Protein AF-A0A7C6XJX5-F1 (afdb_monomer)

Sequence (159 aa):
SANPVGRLVLMLCGYRDEERMRLSDCICTGLQLANFWQDVTVDLDKGRIYLPREDQERFGVSEEQIARRLFTPEFAALIRCQVERTRDLFARGTPLIGMVDRRVRSDIRLFARGGEEVLRLIERQGYDVLTRRPSLSRARKAALIAGALLEDIGFGAAK

Secondary structure (DSSP, 8-state):
-HHHHHHHHHHHTT---HHHHHHHHHHHHHHHHHHHHH-HHHHHTTT---S-HHHHHHHT--HHHHHTT---HHHHHHHHHHHHHHHHHHHHHGGGGGTS-HHHHHHHHHHHHHHHHHHHHHHHTTT--SS------HHHHHHHHHHHHHHHHHTTS--

Foldseek 3Di:
DQLVVQQVVCVVQVHDDPLLSLLSSLLRVLLVLLCLLLCLQVQLVVVDHPQDVVLCVVLVHDPVCLNVLPDDPSLLVSLVVSLVVSVVSLVSNVVSLVVHDLVVSLVSQLSSVVSNVSSVQCVVVSVSSSVDRRDDDPVRNVVSNVVSVVVSVVVVVVD

Nearest PDB structures (foldseek):
  4hd1-assembly1_A  TM=9.867E-01  e=1.954E-08  Alicyclobacillus acidocaldarius subsp. acidocaldarius DSM 446
  4ea1-assembly1_A  TM=8.834E-01  e=2.936E-05  Staphylococcus aureus
  8is6-assembly1_A  TM=9.178E-01  e=7.416E-05  Halobacillus halophilus
  8isa-assembly1_A-2  TM=8.919E-01  e=1.208E-04  Halobacillus halophilus
  3nri-assembly1_A  TM=8.833E-01  e=1.967E-04  Staphylococcus aureus subsp. aureus A017934/97

Solvent-accessible surface area (backbone atoms only — not comparable to full-atom values): 8601 Å² total; per-residue (Å²): 128,47,39,66,54,42,42,50,54,38,44,76,73,70,49,81,56,67,66,58,40,55,19,34,33,25,38,28,47,22,40,52,48,40,48,53,59,36,35,40,42,66,34,46,78,70,78,43,81,85,74,57,64,72,53,27,61,77,45,71,46,50,71,68,41,57,75,69,41,62,82,44,75,45,50,26,51,42,45,47,54,53,47,53,57,32,49,52,26,38,63,67,12,51,66,44,49,79,75,49,58,73,72,60,21,36,54,53,49,39,50,53,51,52,33,53,50,52,48,50,43,36,54,74,58,66,34,51,28,54,85,42,66,58,76,82,51,71,68,56,53,50,50,48,53,50,53,38,55,50,58,56,55,64,61,64,75,73,118

Radius of gyration: 17.43 Å; Cα contacts (8 Å, |Δi|>4): 165; chains: 1; bounding box: 35×29×51 Å

pLDDT: mean 92.79, std 11.67, range [36.62, 98.88]

Mean predicted aligned error: 4.52 Å

Structure (mmCIF, N/CA/C/O backbone):
data_AF-A0A7C6XJX5-F1
#
_entry.id   AF-A0A7C6XJX5-F1
#
loop_
_atom_site.group_PDB
_atom_site.id
_atom_site.type_symbol
_atom_site.label_atom_id
_atom_site.label_alt_id
_atom_site.label_comp_id
_atom_site.label_asym_id
_atom_site.label_entity_id
_atom_site.label_seq_id
_atom_site.pdbx_PDB_ins_code
_atom_site.Cartn_x
_atom_site.Cartn_y
_atom_site.Cartn_z
_atom_site.occupancy
_atom_site.B_iso_or_equiv
_atom_site.auth_seq_id
_atom_site.auth_comp_id
_atom_site.auth_asym_id
_atom_site.auth_atom_id
_atom_site.pdbx_PDB_model_num
ATOM 1 N N . SER A 1 1 ? -1.168 -13.292 -3.684 1.00 66.25 1 SER A N 1
ATOM 2 C CA . SER A 1 1 ? -1.834 -13.376 -5.003 1.00 66.25 1 SER A CA 1
ATOM 3 C C . SER A 1 1 ? -1.286 -12.383 -6.030 1.00 66.25 1 SER A C 1
ATOM 5 O O . SER A 1 1 ? -1.354 -12.697 -7.208 1.00 66.25 1 SER A O 1
ATOM 7 N N . ALA A 1 2 ? -0.736 -11.223 -5.638 1.00 87.69 2 ALA A N 1
ATOM 8 C CA . ALA A 1 2 ? -0.310 -10.183 -6.587 1.00 87.69 2 ALA A CA 1
ATOM 9 C C . ALA A 1 2 ? 0.977 -10.499 -7.385 1.00 87.69 2 ALA A C 1
ATOM 11 O O . ALA A 1 2 ? 1.037 -10.213 -8.577 1.00 87.69 2 ALA A O 1
ATOM 12 N N . ASN A 1 3 ? 1.986 -11.121 -6.765 1.00 95.19 3 ASN A N 1
ATOM 13 C CA . ASN A 1 3 ? 3.306 -11.346 -7.383 1.00 95.19 3 ASN A CA 1
ATOM 14 C C . ASN A 1 3 ? 3.269 -12.146 -8.701 1.00 95.19 3 ASN A C 1
ATOM 16 O O . ASN A 1 3 ? 3.858 -11.692 -9.682 1.00 95.19 3 ASN A O 1
ATOM 20 N N . PRO A 1 4 ? 2.524 -13.271 -8.803 1.00 95.88 4 PRO A N 1
ATOM 21 C CA . PRO A 1 4 ? 2.408 -13.998 -10.066 1.00 95.88 4 PRO A CA 1
ATOM 22 C C . PRO A 1 4 ? 1.909 -13.138 -11.235 1.00 95.88 4 PRO A C 1
ATOM 24 O O . PRO A 1 4 ? 2.359 -13.335 -12.358 1.00 95.88 4 PRO A O 1
ATOM 27 N N . VAL A 1 5 ? 1.027 -12.161 -10.986 1.00 94.50 5 VAL A N 1
ATOM 28 C CA . VAL A 1 5 ? 0.504 -11.271 -12.036 1.00 94.50 5 VAL A CA 1
ATOM 29 C C . VAL A 1 5 ? 1.608 -10.371 -12.589 1.00 94.50 5 VAL A C 1
ATOM 31 O O . VAL A 1 5 ? 1.765 -10.284 -13.804 1.00 94.50 5 VAL A O 1
ATOM 34 N N . GLY A 1 6 ? 2.408 -9.746 -11.718 1.00 95.56 6 GLY A N 1
ATOM 35 C CA . GLY A 1 6 ? 3.541 -8.915 -12.141 1.00 95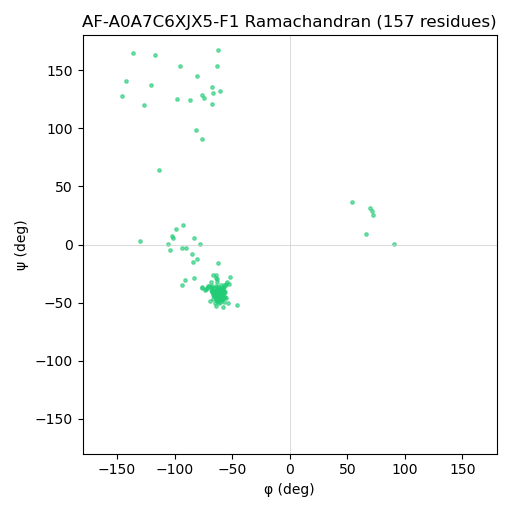.56 6 GLY A CA 1
ATOM 36 C C . GLY A 1 6 ? 4.567 -9.703 -12.953 1.00 95.56 6 GLY A C 1
ATOM 37 O O . GLY A 1 6 ? 4.969 -9.278 -14.037 1.00 95.56 6 GLY A O 1
ATOM 38 N N . ARG A 1 7 ? 4.905 -10.911 -12.487 1.00 97.38 7 ARG A N 1
ATOM 39 C CA . ARG A 1 7 ? 5.797 -11.829 -13.209 1.00 97.38 7 ARG A CA 1
ATOM 40 C C . ARG A 1 7 ? 5.241 -12.217 -14.583 1.00 97.38 7 ARG A C 1
ATOM 42 O O . ARG A 1 7 ? 5.982 -12.179 -15.561 1.00 97.38 7 ARG A O 1
ATOM 49 N N . LEU A 1 8 ? 3.949 -12.548 -14.684 1.00 96.56 8 LEU A N 1
ATOM 50 C CA . LEU A 1 8 ? 3.287 -12.862 -15.960 1.00 96.56 8 LEU A CA 1
ATOM 51 C C . LEU A 1 8 ? 3.350 -11.692 -16.946 1.00 96.56 8 LEU A C 1
ATOM 53 O O . LEU A 1 8 ? 3.701 -11.903 -18.104 1.00 96.56 8 LEU A O 1
ATOM 57 N N . VAL A 1 9 ? 3.066 -10.466 -16.493 1.00 95.12 9 VAL A N 1
ATOM 58 C CA . VAL A 1 9 ? 3.165 -9.261 -17.334 1.00 95.12 9 VAL A CA 1
ATOM 59 C C . VAL A 1 9 ? 4.589 -9.083 -17.864 1.00 95.12 9 VAL A C 1
ATOM 61 O O . VAL A 1 9 ? 4.771 -8.909 -19.066 1.00 95.12 9 VAL A O 1
ATOM 64 N N . LEU A 1 10 ? 5.605 -9.205 -17.004 1.00 97.19 10 LEU A N 1
ATOM 65 C CA . LEU A 1 10 ? 7.004 -9.118 -17.429 1.00 97.19 10 LEU A CA 1
ATOM 66 C C . LEU A 1 10 ? 7.370 -10.188 -18.470 1.00 97.19 10 LEU A C 1
ATOM 68 O O . LEU A 1 10 ? 7.994 -9.860 -19.480 1.00 97.19 10 LEU A O 1
ATOM 72 N N . MET A 1 11 ? 6.930 -11.434 -18.272 1.00 97.25 11 MET A N 1
ATOM 73 C CA . MET A 1 11 ? 7.174 -12.530 -19.217 1.00 97.25 11 MET A CA 1
ATOM 74 C C . MET A 1 11 ? 6.506 -12.302 -20.576 1.00 97.25 11 MET A C 1
ATOM 76 O O . MET A 1 11 ? 7.127 -12.571 -21.607 1.00 97.25 11 MET A O 1
ATOM 80 N N . LEU A 1 12 ? 5.276 -11.776 -20.597 1.00 96.50 12 LEU A N 1
ATOM 81 C CA . LEU A 1 12 ? 4.576 -11.407 -21.834 1.00 96.50 12 LEU A CA 1
ATOM 82 C C . LEU A 1 12 ? 5.300 -10.285 -22.591 1.00 96.50 12 LEU A C 1
ATOM 84 O O . LEU A 1 12 ? 5.301 -10.276 -23.820 1.00 96.50 12 LEU A O 1
ATOM 88 N N . CYS A 1 13 ? 5.965 -9.383 -21.870 1.00 95.69 13 CYS A N 1
ATOM 89 C CA . CYS A 1 13 ? 6.815 -8.335 -22.438 1.00 95.69 13 CYS A CA 1
ATOM 90 C C . CYS A 1 13 ? 8.243 -8.812 -22.773 1.00 95.69 13 CYS A C 1
ATOM 92 O O . CYS A 1 13 ? 9.082 -8.012 -23.176 1.00 95.69 13 CYS A O 1
ATOM 94 N N . GLY A 1 14 ? 8.531 -10.110 -22.631 1.00 97.06 14 GLY A N 1
ATOM 95 C CA . GLY A 1 14 ? 9.803 -10.722 -23.016 1.00 97.06 14 GLY A CA 1
ATOM 96 C C . GLY A 1 14 ? 10.876 -10.761 -21.923 1.00 97.06 14 GLY A C 1
ATOM 97 O O . GLY A 1 14 ? 11.949 -11.314 -22.167 1.00 97.06 14 GLY A O 1
ATOM 98 N N . TYR A 1 15 ? 10.602 -10.253 -20.719 1.00 97.62 15 TYR A N 1
ATOM 99 C CA . TYR A 1 15 ? 11.531 -10.279 -19.585 1.00 97.62 15 TYR A CA 1
ATOM 100 C C . TYR A 1 15 ? 11.401 -11.584 -18.795 1.00 97.62 15 TYR A C 1
ATOM 102 O O . TYR A 1 15 ? 10.314 -11.941 -18.346 1.00 97.62 15 TYR A O 1
ATOM 110 N N . ARG A 1 16 ? 12.512 -12.309 -18.620 1.00 96.44 16 ARG A N 1
ATOM 111 C CA . ARG A 1 16 ? 12.532 -13.630 -17.959 1.00 96.44 16 ARG A CA 1
ATOM 112 C C . ARG A 1 16 ? 13.595 -13.769 -16.869 1.00 96.44 16 ARG A C 1
ATOM 114 O O . ARG A 1 16 ? 13.750 -14.853 -16.324 1.00 96.44 16 ARG A O 1
ATOM 121 N N . ASP A 1 17 ? 14.335 -12.709 -16.570 1.00 97.38 17 ASP A N 1
ATOM 122 C CA . ASP A 1 17 ? 15.362 -12.738 -15.533 1.00 97.38 17 ASP A CA 1
ATOM 123 C C . ASP A 1 17 ? 14.765 -12.585 -14.126 1.00 97.38 17 ASP A C 1
ATOM 125 O O . ASP A 1 17 ? 13.805 -11.842 -13.903 1.00 97.38 17 ASP A O 1
ATOM 129 N N . GLU A 1 18 ? 15.374 -13.279 -13.165 1.00 97.56 18 GLU A N 1
ATOM 130 C CA . GLU A 1 18 ? 14.945 -13.293 -11.761 1.00 97.56 18 GLU A CA 1
ATOM 131 C C . GLU A 1 18 ? 15.057 -11.921 -11.084 1.00 97.56 18 GLU A C 1
ATOM 133 O O . GLU A 1 18 ? 14.283 -11.607 -10.179 1.00 97.56 18 GLU A O 1
ATOM 138 N N . GLU A 1 19 ? 15.990 -11.071 -11.520 1.00 98.31 19 GLU A N 1
ATOM 139 C CA . GLU A 1 19 ? 16.181 -9.750 -10.927 1.00 98.31 19 GLU A CA 1
ATOM 140 C C . GLU A 1 19 ? 14.946 -8.869 -11.141 1.00 98.31 19 GLU A C 1
ATOM 142 O O . GLU A 1 19 ? 14.359 -8.379 -10.168 1.00 98.31 19 GLU A O 1
ATOM 147 N N . ARG A 1 20 ? 14.486 -8.727 -12.391 1.00 98.38 20 ARG A N 1
ATOM 148 C CA . ARG A 1 20 ? 13.259 -7.980 -12.700 1.00 98.38 20 ARG A CA 1
ATOM 149 C C . ARG A 1 20 ? 12.029 -8.601 -12.043 1.00 98.38 20 ARG A C 1
ATOM 151 O O . ARG A 1 20 ? 11.171 -7.855 -11.568 1.00 98.38 20 ARG A O 1
ATOM 158 N N . MET A 1 21 ? 11.948 -9.933 -11.959 1.00 98.25 21 MET A N 1
ATOM 159 C CA . MET A 1 21 ? 10.853 -10.611 -11.250 1.00 98.25 21 MET A CA 1
ATOM 160 C C . MET A 1 21 ? 10.821 -10.236 -9.766 1.00 98.25 21 MET A C 1
ATOM 162 O O . MET A 1 21 ? 9.770 -9.857 -9.256 1.00 98.25 21 MET A O 1
ATOM 166 N N . ARG A 1 22 ? 11.967 -10.253 -9.077 1.00 98.44 22 ARG A N 1
ATOM 167 C CA . ARG A 1 22 ? 12.059 -9.881 -7.656 1.00 98.44 22 ARG A CA 1
ATOM 168 C C . ARG A 1 22 ? 11.697 -8.414 -7.413 1.00 98.44 22 ARG A C 1
ATOM 170 O O . ARG A 1 22 ? 11.046 -8.095 -6.417 1.00 98.44 22 ARG A O 1
ATOM 177 N N . LEU A 1 23 ? 12.105 -7.512 -8.306 1.00 98.56 23 LEU A N 1
ATOM 178 C CA . LEU A 1 23 ? 11.725 -6.100 -8.212 1.00 98.56 23 LEU A CA 1
ATOM 179 C C . LEU A 1 23 ? 10.220 -5.911 -8.462 1.00 98.56 23 LEU A C 1
ATOM 181 O O . LEU A 1 23 ? 9.569 -5.151 -7.744 1.00 98.56 23 LEU A O 1
ATOM 185 N N . SER A 1 24 ? 9.650 -6.645 -9.423 1.00 98.38 24 SER A N 1
ATOM 186 C CA . SER A 1 24 ? 8.207 -6.647 -9.691 1.00 98.38 24 SER A CA 1
ATOM 187 C C . SER A 1 24 ? 7.413 -7.158 -8.496 1.00 98.38 24 SER A C 1
ATOM 189 O O . SER A 1 24 ? 6.432 -6.525 -8.115 1.00 98.38 24 SER A O 1
ATOM 191 N N . ASP A 1 25 ? 7.876 -8.223 -7.842 1.00 98.62 25 ASP A N 1
ATOM 192 C CA . ASP A 1 25 ? 7.260 -8.752 -6.626 1.00 98.62 25 ASP A CA 1
ATOM 193 C C . ASP A 1 25 ? 7.193 -7.705 -5.510 1.00 98.62 25 ASP A C 1
ATOM 195 O O . ASP A 1 25 ? 6.188 -7.631 -4.802 1.00 98.62 25 ASP A O 1
ATOM 199 N N . CYS A 1 26 ? 8.226 -6.866 -5.366 1.00 98.69 26 CYS A N 1
ATOM 200 C CA . CYS A 1 26 ? 8.218 -5.778 -4.388 1.00 98.69 26 CYS A CA 1
ATOM 201 C C . CYS A 1 26 ? 7.105 -4.766 -4.704 1.00 98.69 26 CYS A C 1
ATOM 203 O O . CYS A 1 26 ? 6.317 -4.428 -3.821 1.00 98.69 26 CYS A O 1
ATOM 205 N N . ILE A 1 27 ? 6.968 -4.350 -5.969 1.00 98.25 27 ILE A N 1
ATOM 206 C CA . ILE A 1 27 ? 5.897 -3.436 -6.400 1.00 98.25 27 ILE A CA 1
ATOM 207 C C . ILE A 1 27 ? 4.518 -4.080 -6.212 1.00 98.25 27 ILE A C 1
ATOM 209 O O . ILE A 1 27 ? 3.627 -3.467 -5.631 1.00 98.25 27 ILE A O 1
ATOM 213 N N . CYS A 1 28 ? 4.327 -5.319 -6.668 1.00 98.31 28 CYS A N 1
ATOM 214 C CA . CYS A 1 28 ? 3.050 -6.028 -6.579 1.00 98.31 28 CYS A CA 1
ATOM 215 C C . CYS A 1 28 ? 2.623 -6.283 -5.130 1.00 98.31 28 CYS A C 1
ATOM 217 O O . CYS A 1 28 ? 1.451 -6.097 -4.796 1.00 98.31 28 CYS A O 1
ATOM 219 N N . THR A 1 29 ? 3.562 -6.660 -4.261 1.00 98.50 29 THR A N 1
ATOM 220 C CA . THR A 1 29 ? 3.299 -6.800 -2.823 1.00 98.50 29 THR A CA 1
ATOM 221 C C . THR A 1 29 ? 2.944 -5.444 -2.218 1.00 98.50 29 THR A C 1
ATOM 223 O O . THR A 1 29 ? 1.937 -5.342 -1.523 1.00 98.50 29 THR A O 1
ATOM 226 N N . GLY A 1 30 ? 3.705 -4.389 -2.535 1.00 98.38 30 GLY A N 1
ATOM 227 C CA . GLY A 1 30 ? 3.434 -3.030 -2.064 1.00 98.38 30 GLY A CA 1
ATOM 228 C C . GLY A 1 30 ? 2.036 -2.534 -2.451 1.00 98.38 30 GLY A C 1
ATOM 229 O O . GLY A 1 30 ? 1.295 -2.039 -1.606 1.00 98.38 30 GLY A O 1
ATOM 230 N N . LEU A 1 31 ? 1.624 -2.750 -3.704 1.00 98.12 31 LEU A N 1
ATOM 231 C CA . LEU A 1 31 ? 0.276 -2.419 -4.184 1.00 98.12 31 LEU A CA 1
ATOM 232 C C . LEU A 1 31 ? -0.814 -3.169 -3.419 1.00 98.12 31 LEU A C 1
ATOM 234 O O . LEU A 1 31 ? -1.822 -2.575 -3.038 1.00 98.12 31 LEU A O 1
ATOM 238 N N . GLN A 1 32 ? -0.620 -4.466 -3.179 1.00 98.06 32 GLN A N 1
ATOM 239 C CA . GLN A 1 32 ? -1.608 -5.267 -2.466 1.00 98.06 32 GLN A CA 1
ATOM 240 C C . GLN A 1 32 ? -1.745 -4.836 -1.003 1.00 98.06 32 GLN A C 1
ATOM 242 O O . GLN A 1 32 ? -2.861 -4.764 -0.494 1.00 98.06 32 GLN A O 1
ATOM 247 N N . LEU A 1 33 ? -0.630 -4.526 -0.339 1.00 98.38 33 LEU A N 1
ATOM 248 C CA . LEU A 1 33 ? -0.651 -4.013 1.027 1.00 98.38 33 LEU A CA 1
ATOM 249 C C . LEU A 1 33 ? -1.313 -2.632 1.089 1.00 98.38 33 LEU A C 1
ATOM 251 O O . LEU A 1 33 ? -2.182 -2.421 1.928 1.00 98.38 33 LEU A O 1
ATOM 255 N N . ALA A 1 34 ? -0.995 -1.725 0.158 1.00 98.19 34 ALA A N 1
ATOM 256 C CA . ALA A 1 34 ? -1.658 -0.425 0.069 1.00 98.19 34 ALA A CA 1
ATOM 257 C C . ALA A 1 34 ? -3.185 -0.561 -0.084 1.00 98.19 34 ALA A C 1
ATOM 259 O O . ALA A 1 34 ? -3.924 0.181 0.563 1.00 98.19 34 ALA A O 1
ATOM 260 N N . ASN A 1 35 ? -3.657 -1.536 -0.873 1.00 96.75 35 ASN A N 1
ATOM 261 C CA . ASN A 1 35 ? -5.085 -1.851 -0.972 1.00 96.75 35 ASN A CA 1
ATOM 262 C C . ASN A 1 35 ? -5.659 -2.317 0.372 1.00 96.75 35 ASN A C 1
ATOM 264 O O . ASN A 1 35 ? -6.690 -1.801 0.784 1.00 96.75 35 ASN A O 1
ATOM 268 N N . PHE A 1 36 ? -4.990 -3.230 1.087 1.00 97.81 36 PHE A N 1
ATOM 269 C CA . PHE A 1 36 ? -5.462 -3.677 2.404 1.00 97.81 36 PHE A CA 1
ATOM 270 C C . PHE A 1 36 ? -5.564 -2.531 3.414 1.00 97.81 36 PHE A C 1
ATOM 272 O O . PHE A 1 36 ? -6.541 -2.454 4.154 1.00 97.81 36 PHE A O 1
ATOM 279 N N . TRP A 1 37 ? -4.600 -1.608 3.430 1.00 98.12 37 TRP A N 1
ATOM 280 C CA . TRP A 1 37 ? -4.643 -0.456 4.337 1.00 98.12 37 TRP A CA 1
ATOM 281 C C . TRP A 1 37 ? -5.726 0.545 3.943 1.00 98.12 37 TRP A C 1
ATOM 283 O O . TRP A 1 37 ? -6.369 1.133 4.807 1.00 98.12 37 TRP A O 1
ATOM 293 N N . GLN A 1 38 ? -5.959 0.727 2.643 1.00 97.94 38 GLN A N 1
ATOM 294 C CA . GLN A 1 38 ? -7.045 1.561 2.145 1.00 97.94 38 GLN A CA 1
ATOM 295 C C . GLN A 1 38 ? -8.419 0.974 2.478 1.00 97.94 38 GLN A C 1
ATOM 297 O O . GLN A 1 38 ? -9.334 1.723 2.814 1.00 97.94 38 GLN A O 1
ATOM 302 N N . ASP A 1 39 ? -8.569 -0.343 2.376 1.00 97.62 39 ASP A N 1
ATOM 303 C CA . ASP A 1 39 ? -9.862 -1.023 2.383 1.00 97.62 39 ASP A CA 1
ATOM 304 C C . ASP A 1 39 ? -10.248 -1.627 3.735 1.00 97.62 39 ASP A C 1
ATOM 306 O O . ASP A 1 39 ? -11.244 -2.338 3.794 1.00 97.62 39 ASP A O 1
ATOM 310 N N . VAL A 1 40 ? -9.564 -1.277 4.834 1.00 97.81 40 VAL A N 1
ATOM 311 C CA . VAL A 1 40 ? -9.869 -1.794 6.185 1.00 97.81 40 VAL A CA 1
ATOM 312 C C . VAL A 1 40 ? -11.371 -1.757 6.498 1.00 97.81 40 VAL A C 1
ATOM 314 O O . VAL A 1 40 ? -11.945 -2.787 6.830 1.00 97.81 40 VAL A O 1
ATOM 317 N N . THR A 1 41 ? -12.048 -0.615 6.323 1.00 95.75 41 THR A N 1
ATOM 318 C CA . THR A 1 41 ? -13.514 -0.527 6.525 1.00 95.75 41 THR A CA 1
ATOM 319 C C . THR A 1 41 ? -14.323 -1.467 5.628 1.00 95.75 41 THR A C 1
ATOM 321 O O . THR A 1 41 ? -15.251 -2.119 6.096 1.00 95.75 41 THR A O 1
ATOM 324 N N . VAL A 1 42 ? -13.966 -1.554 4.347 1.00 96.69 42 VAL A N 1
ATOM 325 C CA . VAL A 1 42 ? -14.673 -2.362 3.342 1.00 96.69 42 VAL A CA 1
ATOM 326 C C . VAL A 1 42 ? -14.480 -3.856 3.592 1.00 96.69 42 VAL A C 1
ATOM 328 O O . VAL A 1 42 ? -15.383 -4.651 3.330 1.00 96.69 42 VAL A O 1
ATOM 331 N N . ASP A 1 43 ? -13.300 -4.250 4.061 1.00 97.50 43 ASP A N 1
ATOM 332 C CA . ASP A 1 43 ? -12.978 -5.631 4.395 1.00 97.50 43 ASP A CA 1
ATOM 333 C C . ASP A 1 43 ? -13.615 -6.049 5.723 1.00 97.50 43 ASP A C 1
ATOM 335 O O . ASP A 1 43 ? -14.152 -7.157 5.810 1.00 97.50 43 ASP A O 1
ATOM 339 N N . LEU A 1 44 ? -13.680 -5.145 6.705 1.00 96.31 44 LEU A N 1
ATOM 340 C CA . LEU A 1 44 ? -14.415 -5.370 7.952 1.00 96.31 44 LEU A CA 1
ATOM 341 C C . LEU A 1 44 ? -15.904 -5.606 7.713 1.00 96.31 44 LEU A C 1
ATOM 343 O O . LEU A 1 44 ? -16.467 -6.533 8.290 1.00 96.31 44 LEU A O 1
ATOM 347 N N . ASP A 1 45 ? -16.521 -4.857 6.797 1.00 96.00 45 ASP A N 1
ATOM 348 C CA . ASP A 1 45 ? -17.924 -5.064 6.406 1.00 96.00 45 ASP A CA 1
ATOM 349 C C . ASP A 1 45 ? -18.177 -6.440 5.768 1.00 96.00 45 ASP A C 1
ATOM 351 O O . ASP A 1 45 ? -19.315 -6.901 5.687 1.00 96.00 45 ASP A O 1
ATOM 355 N N . LYS A 1 46 ? -17.115 -7.130 5.341 1.00 97.19 46 LYS A N 1
ATOM 356 C CA . LYS A 1 46 ? -17.149 -8.502 4.815 1.00 97.19 46 LYS A CA 1
ATOM 357 C C . LYS A 1 46 ? -16.679 -9.541 5.838 1.00 97.19 46 LYS A C 1
ATOM 359 O O . LYS A 1 46 ? -16.483 -10.697 5.461 1.00 97.19 46 LYS A O 1
ATOM 364 N N . GLY A 1 47 ? -16.444 -9.143 7.089 1.00 95.75 47 GLY A N 1
ATOM 365 C CA . GLY A 1 47 ? -15.924 -10.006 8.149 1.00 95.75 47 GLY A CA 1
ATOM 366 C C . GLY A 1 47 ? -14.461 -10.414 7.953 1.00 95.75 47 GLY A C 1
ATOM 367 O O . GLY A 1 47 ? -14.090 -11.529 8.310 1.00 95.75 47 GLY A O 1
ATOM 368 N N . ARG A 1 48 ? -13.633 -9.561 7.333 1.00 97.00 48 ARG A N 1
ATOM 369 C CA . ARG A 1 48 ? -12.220 -9.851 7.040 1.00 97.00 48 ARG A CA 1
ATOM 370 C C . ARG A 1 48 ? -11.295 -8.842 7.713 1.00 97.00 48 ARG A C 1
ATOM 372 O O . ARG A 1 48 ? -11.527 -7.640 7.647 1.00 97.00 48 ARG A O 1
ATOM 379 N N . ILE A 1 49 ? -10.203 -9.340 8.292 1.00 96.69 49 ILE A N 1
ATOM 380 C CA . ILE A 1 49 ? -9.116 -8.536 8.863 1.00 96.69 49 ILE A CA 1
ATOM 381 C C . ILE A 1 49 ? -7.802 -9.004 8.234 1.00 96.69 49 ILE A C 1
ATOM 383 O O . ILE A 1 49 ? -7.432 -10.168 8.365 1.00 96.69 49 ILE A O 1
ATOM 387 N N . TYR A 1 50 ? -7.100 -8.099 7.546 1.00 96.94 50 TYR A N 1
ATOM 388 C CA . TYR A 1 50 ? -5.803 -8.381 6.907 1.00 96.94 50 TYR A CA 1
ATOM 389 C C . TYR A 1 50 ? -4.603 -7.778 7.655 1.00 96.94 50 TYR A C 1
ATOM 391 O O . TYR A 1 50 ? -3.464 -7.928 7.213 1.00 96.94 50 TYR A O 1
ATOM 399 N N . LEU A 1 51 ? -4.836 -7.088 8.776 1.00 97.50 51 LEU A N 1
ATOM 400 C CA . LEU A 1 51 ? -3.761 -6.559 9.618 1.00 97.50 51 LEU A CA 1
ATOM 401 C C . LEU A 1 51 ? -2.988 -7.728 10.255 1.00 97.50 51 LEU A C 1
ATOM 403 O O . LEU A 1 51 ? -3.629 -8.613 10.825 1.00 97.50 51 LEU A O 1
ATOM 407 N N . PRO A 1 52 ? -1.643 -7.764 10.191 1.00 97.19 52 PRO A N 1
ATOM 408 C CA . PRO A 1 52 ? -0.880 -8.869 10.762 1.00 97.19 52 PRO A CA 1
ATOM 409 C C . PRO A 1 52 ? -1.116 -8.992 12.263 1.00 97.19 52 PRO A C 1
ATOM 411 O O . PRO A 1 52 ? -1.035 -8.004 12.990 1.00 97.19 52 PRO A O 1
ATOM 414 N N . ARG A 1 53 ? -1.396 -10.210 12.729 1.00 97.00 53 ARG A N 1
ATOM 415 C CA . ARG A 1 53 ? -1.669 -10.476 14.146 1.00 97.00 53 ARG A CA 1
ATOM 416 C C . ARG A 1 53 ? -0.476 -10.138 15.045 1.00 97.00 53 ARG A C 1
ATOM 418 O O . ARG A 1 53 ? -0.667 -9.544 16.093 1.00 97.00 53 ARG A O 1
ATOM 425 N N . GLU A 1 54 ? 0.740 -10.436 14.597 1.00 97.94 54 GLU A N 1
ATOM 426 C CA . GLU A 1 54 ? 1.974 -10.085 15.318 1.00 97.94 54 GLU A CA 1
ATOM 427 C C . GLU A 1 54 ? 2.101 -8.571 15.564 1.00 97.94 54 GLU A C 1
ATOM 429 O O . GLU A 1 54 ? 2.496 -8.139 16.644 1.00 97.94 54 GLU A O 1
ATOM 434 N N . ASP A 1 55 ? 1.711 -7.752 14.582 1.00 98.25 55 ASP A N 1
ATOM 435 C CA . ASP A 1 55 ? 1.744 -6.298 14.705 1.00 98.25 55 ASP A CA 1
ATOM 436 C C . ASP A 1 55 ? 0.566 -5.812 15.569 1.00 98.25 55 ASP A C 1
ATOM 438 O O . ASP A 1 55 ? 0.744 -4.929 16.404 1.00 98.25 55 ASP A O 1
ATOM 442 N N . GLN A 1 56 ? -0.617 -6.427 15.453 1.00 98.44 56 GLN A N 1
ATOM 443 C CA . GLN A 1 56 ? -1.743 -6.182 16.368 1.00 98.44 56 GLN A CA 1
ATOM 444 C C . GLN A 1 56 ? -1.337 -6.387 17.834 1.00 98.44 56 GLN A C 1
ATOM 446 O O . GLN A 1 56 ? -1.512 -5.484 18.650 1.00 98.44 56 GLN A O 1
ATOM 451 N N . GLU A 1 57 ? -0.711 -7.520 18.150 1.00 98.12 57 GLU A N 1
ATOM 452 C CA . GLU A 1 57 ? -0.198 -7.836 19.487 1.00 98.12 57 GLU A CA 1
ATOM 453 C C . GLU A 1 57 ? 0.877 -6.839 19.934 1.00 98.12 57 GLU A C 1
ATOM 455 O O . GLU A 1 57 ? 0.794 -6.287 21.032 1.00 98.12 57 GLU A O 1
ATOM 460 N N . ARG A 1 58 ? 1.850 -6.539 19.064 1.00 98.44 58 ARG A N 1
ATOM 461 C CA . ARG A 1 58 ? 2.942 -5.596 19.347 1.00 98.44 58 ARG A CA 1
ATOM 462 C C . ARG A 1 58 ? 2.449 -4.192 19.699 1.00 98.44 58 ARG A C 1
ATOM 464 O O . ARG A 1 58 ? 3.061 -3.533 20.537 1.00 98.44 58 ARG A O 1
ATOM 471 N N . PHE A 1 59 ? 1.394 -3.718 19.039 1.00 98.50 59 PHE A N 1
ATOM 472 C CA . PHE A 1 59 ? 0.818 -2.396 19.290 1.00 98.50 59 PHE A CA 1
ATOM 473 C C . PHE A 1 59 ? -0.337 -2.424 20.303 1.00 98.50 59 PHE A C 1
ATOM 475 O O . PHE A 1 59 ? -0.842 -1.364 20.650 1.00 98.50 59 PHE A O 1
ATOM 482 N N . GLY A 1 60 ? -0.748 -3.591 20.809 1.00 98.19 60 GLY A N 1
ATOM 483 C CA . GLY A 1 60 ? -1.846 -3.702 21.775 1.00 98.19 60 GLY A CA 1
ATOM 484 C C . GLY A 1 60 ? -3.234 -3.443 21.176 1.00 98.19 60 GLY A C 1
ATOM 485 O O . GLY A 1 60 ? -4.134 -2.989 21.876 1.00 98.19 60 GLY A O 1
ATOM 486 N N . VAL A 1 61 ? -3.416 -3.722 19.884 1.00 98.44 61 VAL A N 1
ATOM 487 C CA . VAL A 1 61 ? -4.683 -3.563 19.159 1.00 98.44 61 VAL A CA 1
ATOM 488 C C . VAL A 1 61 ? -5.386 -4.915 19.087 1.00 98.44 61 VAL A C 1
ATOM 490 O O . VAL A 1 61 ? -4.818 -5.880 18.587 1.00 98.44 61 VAL A O 1
ATOM 493 N N . SER A 1 62 ? -6.634 -4.998 19.549 1.00 97.44 62 SER A N 1
ATOM 494 C CA . SER A 1 62 ? -7.414 -6.246 19.489 1.00 97.44 62 SER A CA 1
ATOM 495 C C . SER A 1 62 ? -8.325 -6.327 18.260 1.00 97.44 62 SER A C 1
ATOM 497 O O . SER A 1 62 ? -8.804 -5.308 17.759 1.00 97.44 62 SER A O 1
ATOM 499 N N . GLU A 1 63 ? -8.650 -7.545 17.815 1.00 96.12 63 GLU A N 1
ATOM 500 C CA . GLU A 1 63 ? -9.639 -7.756 16.746 1.00 96.12 63 GLU A CA 1
ATOM 501 C C . GLU A 1 63 ? -11.023 -7.183 17.126 1.00 96.12 63 GLU A C 1
ATOM 503 O O . GLU A 1 63 ? -11.690 -6.602 16.275 1.00 96.12 63 GLU A O 1
ATOM 508 N N . GLU A 1 64 ? -11.427 -7.241 18.403 1.00 95.94 64 GLU A N 1
ATOM 509 C CA . GLU A 1 64 ? -12.679 -6.634 18.897 1.00 95.94 64 GLU A CA 1
ATOM 510 C C . GLU A 1 64 ? -12.658 -5.101 18.788 1.00 95.94 64 GLU A C 1
ATOM 512 O O . GLU A 1 64 ? -13.644 -4.484 18.382 1.00 95.94 64 GLU A O 1
ATOM 517 N N . GLN A 1 65 ? -11.521 -4.466 19.100 1.00 95.88 65 GLN A N 1
ATOM 518 C CA . GLN A 1 65 ? -11.336 -3.025 18.907 1.00 95.88 65 GLN A CA 1
ATOM 519 C C . GLN A 1 65 ? -11.516 -2.644 17.431 1.00 95.88 65 GLN A C 1
ATOM 521 O O . GLN A 1 65 ? -12.219 -1.679 17.117 1.00 95.88 65 GLN A O 1
ATOM 526 N N . ILE A 1 66 ? -10.906 -3.416 16.528 1.00 97.06 66 ILE A N 1
ATOM 527 C CA . ILE A 1 66 ? -10.997 -3.217 15.079 1.00 97.06 66 ILE A CA 1
ATOM 528 C C . ILE 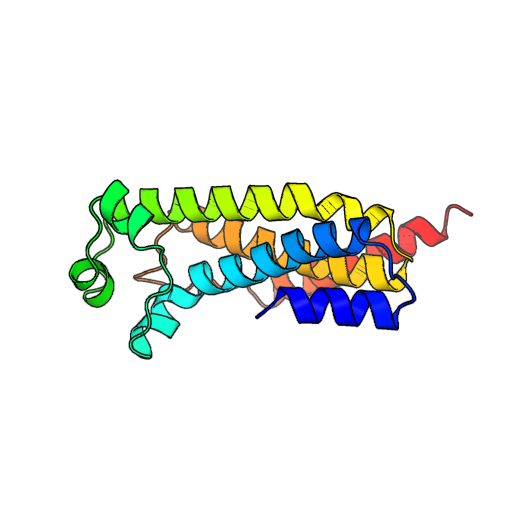A 1 66 ? -12.445 -3.430 14.606 1.00 97.06 66 ILE A C 1
ATOM 530 O O . ILE A 1 66 ? -12.978 -2.587 13.884 1.00 97.06 66 ILE A O 1
ATOM 534 N N . ALA A 1 67 ? -13.105 -4.507 15.041 1.00 95.31 67 ALA A N 1
ATOM 535 C CA . ALA A 1 67 ? -14.486 -4.831 14.680 1.00 95.31 67 ALA A CA 1
ATOM 536 C C . ALA A 1 67 ? -15.472 -3.737 15.118 1.00 95.31 67 ALA A C 1
ATOM 538 O O . ALA A 1 67 ? -16.379 -3.370 14.371 1.00 95.31 67 ALA A O 1
ATOM 539 N N . ARG A 1 68 ? -15.244 -3.145 16.296 1.00 95.56 68 ARG A N 1
ATOM 540 C CA . ARG A 1 68 ? -15.999 -1.993 16.810 1.00 95.56 68 ARG A CA 1
ATOM 541 C C . ARG A 1 68 ? -15.596 -0.652 16.190 1.00 95.56 68 ARG A C 1
ATOM 543 O O . ARG A 1 68 ? -16.164 0.374 16.558 1.00 95.56 68 ARG A O 1
ATOM 550 N N . ARG A 1 69 ? -14.631 -0.644 15.262 1.00 96.75 69 ARG A N 1
ATOM 551 C CA . ARG A 1 69 ? -14.076 0.553 14.607 1.00 96.75 69 ARG A CA 1
ATOM 552 C C . ARG A 1 69 ? -13.572 1.602 15.606 1.00 96.75 69 ARG A C 1
ATOM 554 O O . ARG A 1 69 ? -13.702 2.805 15.383 1.00 96.75 69 ARG A O 1
ATOM 561 N N . LEU A 1 70 ? -12.990 1.146 16.714 1.00 96.31 70 LEU A N 1
ATOM 562 C CA . LEU A 1 70 ? -12.446 2.013 17.755 1.00 96.31 70 LEU A CA 1
ATOM 563 C C . LEU A 1 70 ? -11.04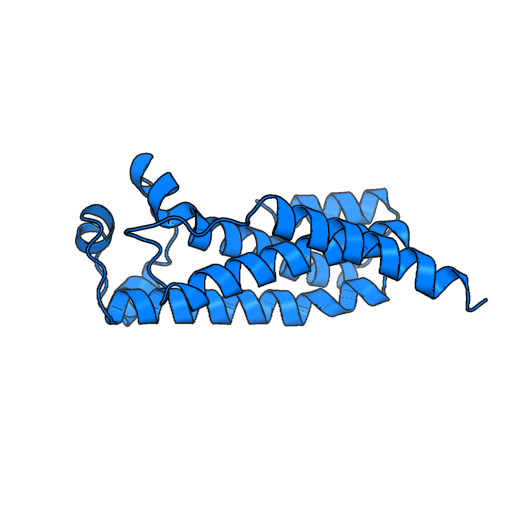6 2.494 17.357 1.00 96.31 70 LEU A C 1
ATOM 565 O O . LEU A 1 70 ? -10.046 1.789 17.522 1.00 96.31 70 LEU A O 1
ATOM 569 N N . PHE A 1 71 ? -10.986 3.710 16.821 1.00 97.94 71 PHE A N 1
ATOM 570 C CA . PHE A 1 71 ? -9.731 4.368 16.480 1.00 97.94 71 PHE A CA 1
ATOM 571 C C . PHE A 1 71 ? -9.013 4.875 17.740 1.00 97.94 71 PHE A C 1
ATOM 573 O O . PHE A 1 71 ? -9.588 5.617 18.536 1.00 97.94 71 PHE A O 1
ATOM 580 N N . THR A 1 72 ? -7.747 4.486 17.906 1.00 98.12 72 THR A N 1
ATOM 581 C CA . THR A 1 72 ? -6.887 4.882 19.033 1.00 98.12 72 THR A CA 1
ATOM 582 C C . THR A 1 72 ? -5.480 5.253 18.545 1.00 98.12 72 THR A C 1
ATOM 584 O O . THR A 1 72 ? -5.113 4.910 17.413 1.00 98.12 72 THR A O 1
ATOM 587 N N . PRO A 1 73 ? -4.656 5.933 19.365 1.00 98.44 73 PRO A N 1
ATOM 588 C CA . PRO A 1 73 ? -3.260 6.213 19.024 1.00 98.44 73 PRO A CA 1
ATOM 589 C C . PRO A 1 73 ? -2.438 4.956 18.700 1.00 98.44 73 PRO A C 1
ATOM 591 O O . PRO A 1 73 ? -1.602 4.983 17.797 1.00 98.44 73 PRO A O 1
ATOM 594 N N . GLU A 1 74 ? -2.704 3.846 19.384 1.00 98.56 74 GLU A N 1
ATOM 595 C CA . GLU A 1 74 ? -2.065 2.546 19.164 1.00 98.56 74 GLU A CA 1
ATOM 596 C C . GLU A 1 74 ? -2.426 1.974 17.790 1.00 98.56 74 GLU A C 1
ATOM 598 O O . GLU A 1 74 ? -1.553 1.510 17.055 1.00 98.56 74 GLU A O 1
ATOM 603 N N . PHE A 1 75 ? -3.697 2.087 17.390 1.00 98.56 75 PHE A N 1
ATOM 604 C CA . PHE A 1 75 ? -4.128 1.707 16.047 1.00 98.56 75 PHE A CA 1
ATOM 605 C C . PHE A 1 75 ? -3.458 2.571 14.972 1.00 98.56 75 PHE A C 1
ATOM 607 O O . PHE A 1 75 ? -2.980 2.055 13.960 1.00 98.56 75 PHE A O 1
ATOM 614 N N . ALA A 1 76 ? -3.365 3.884 15.197 1.00 98.75 76 ALA A N 1
ATOM 615 C CA . ALA A 1 76 ? -2.660 4.779 14.284 1.00 98.75 76 ALA A CA 1
ATOM 616 C C . ALA A 1 76 ? -1.171 4.409 14.156 1.00 98.75 76 ALA A C 1
ATOM 618 O O . ALA A 1 76 ? -0.615 4.452 13.057 1.00 98.75 76 ALA A O 1
ATOM 619 N N . ALA A 1 77 ? -0.523 4.022 15.261 1.00 98.81 77 ALA A N 1
ATOM 620 C CA . ALA A 1 77 ? 0.859 3.547 15.268 1.00 98.81 77 ALA A CA 1
ATOM 621 C C . ALA A 1 77 ? 1.020 2.222 14.503 1.00 98.81 77 ALA A C 1
ATOM 623 O O . ALA A 1 77 ? 1.957 2.092 13.711 1.00 98.81 77 ALA A O 1
ATOM 624 N N . LEU A 1 78 ? 0.074 1.291 14.659 1.00 98.75 78 LEU A N 1
ATOM 625 C CA . LEU A 1 78 ? 0.030 0.052 13.887 1.00 98.75 78 LEU A CA 1
ATOM 626 C C . LEU A 1 78 ? -0.047 0.343 12.386 1.00 98.75 78 LEU A C 1
ATOM 628 O O . LEU A 1 78 ? 0.800 -0.119 11.624 1.00 98.75 78 LEU A O 1
ATOM 632 N N . ILE A 1 79 ? -1.014 1.153 11.947 1.00 98.75 79 ILE A N 1
ATOM 633 C CA . ILE A 1 79 ? -1.174 1.476 10.521 1.00 98.75 79 ILE A CA 1
ATOM 634 C C . ILE A 1 79 ? 0.045 2.226 9.980 1.00 98.75 79 ILE A C 1
ATOM 636 O O . ILE A 1 79 ? 0.468 1.960 8.856 1.00 98.75 79 ILE A O 1
ATOM 640 N N . ARG A 1 80 ? 0.665 3.106 10.771 1.00 98.88 80 ARG A N 1
ATOM 641 C CA . ARG A 1 80 ? 1.918 3.772 10.389 1.00 98.88 80 ARG A CA 1
ATOM 642 C C . ARG A 1 80 ? 3.038 2.772 10.118 1.00 98.88 80 ARG A C 1
ATOM 644 O O . ARG A 1 80 ? 3.668 2.861 9.068 1.00 98.88 80 ARG A O 1
ATOM 651 N N . CYS A 1 81 ? 3.233 1.791 11.001 1.00 98.75 81 CYS A N 1
ATOM 652 C CA . CYS A 1 81 ? 4.227 0.733 10.801 1.00 98.75 81 CYS A CA 1
ATOM 653 C C . CYS A 1 81 ? 3.984 -0.029 9.487 1.00 98.75 81 CYS A C 1
ATOM 655 O O . CYS A 1 81 ? 4.912 -0.274 8.712 1.00 98.75 81 CYS A O 1
ATOM 657 N N . GLN A 1 82 ? 2.719 -0.326 9.183 1.00 98.81 82 GLN A N 1
ATOM 658 C CA . GLN A 1 82 ? 2.350 -1.006 7.944 1.00 98.81 82 GLN A CA 1
ATOM 659 C C . GLN A 1 82 ? 2.563 -0.140 6.696 1.00 98.81 82 GLN A C 1
ATOM 661 O O . GLN A 1 82 ? 3.038 -0.635 5.668 1.00 98.81 82 GLN A O 1
ATOM 666 N N . VAL A 1 83 ? 2.264 1.158 6.779 1.00 98.81 83 VAL A N 1
ATOM 667 C CA . VAL A 1 83 ? 2.542 2.131 5.716 1.00 98.81 83 VAL A CA 1
ATOM 668 C C . VAL A 1 83 ? 4.044 2.215 5.443 1.00 98.81 83 VAL A C 1
ATOM 670 O O . VAL A 1 83 ? 4.449 2.137 4.285 1.00 98.81 83 VAL A O 1
ATOM 673 N N . GLU A 1 84 ? 4.879 2.303 6.478 1.00 98.75 84 GLU A N 1
ATOM 674 C CA . GLU A 1 84 ? 6.342 2.354 6.349 1.00 98.75 84 GLU A CA 1
ATOM 675 C C . GLU A 1 84 ? 6.909 1.079 5.710 1.00 98.75 84 GLU A C 1
ATOM 677 O O . GLU A 1 84 ? 7.680 1.159 4.752 1.00 98.75 84 GLU A O 1
ATOM 682 N N . ARG A 1 85 ? 6.448 -0.102 6.148 1.00 98.56 85 ARG A N 1
ATOM 683 C CA . ARG A 1 85 ? 6.808 -1.391 5.527 1.00 98.56 85 ARG A CA 1
ATOM 684 C C . ARG A 1 85 ? 6.424 -1.437 4.045 1.00 98.56 85 ARG A C 1
ATOM 686 O O . ARG A 1 85 ? 7.150 -1.989 3.222 1.00 98.56 85 ARG A O 1
ATOM 693 N N . THR A 1 86 ? 5.287 -0.842 3.692 1.00 98.75 86 THR A N 1
ATOM 694 C CA . THR A 1 86 ? 4.807 -0.789 2.304 1.00 98.75 86 THR A CA 1
ATOM 695 C C . THR A 1 86 ? 5.638 0.176 1.451 1.00 98.75 86 THR A C 1
ATOM 697 O O . THR A 1 86 ? 5.941 -0.138 0.301 1.00 98.75 86 THR A O 1
ATOM 700 N N . ARG A 1 87 ? 6.074 1.311 2.016 1.00 98.69 87 ARG A N 1
ATOM 701 C CA . ARG A 1 87 ? 6.999 2.251 1.357 1.00 98.69 87 ARG A CA 1
ATOM 702 C C . ARG A 1 87 ? 8.355 1.614 1.062 1.00 98.69 87 ARG A C 1
ATOM 704 O O . ARG A 1 87 ? 8.875 1.805 -0.033 1.00 98.69 87 ARG A O 1
ATOM 711 N N . ASP A 1 88 ? 8.902 0.814 1.982 1.00 98.69 88 ASP A N 1
ATOM 712 C CA . ASP A 1 88 ? 10.156 0.078 1.740 1.00 98.69 88 ASP A CA 1
ATOM 713 C C . ASP A 1 88 ? 10.046 -0.844 0.514 1.00 98.69 88 ASP A C 1
ATOM 715 O O . ASP A 1 88 ? 10.933 -0.872 -0.342 1.00 98.69 88 ASP A O 1
ATOM 719 N N . LEU A 1 89 ? 8.917 -1.542 0.362 1.00 98.75 89 LEU A N 1
ATOM 720 C CA . LEU A 1 89 ? 8.669 -2.387 -0.808 1.00 98.75 89 LEU A CA 1
ATOM 721 C C . LEU A 1 89 ? 8.630 -1.579 -2.109 1.00 98.75 89 LEU A C 1
ATOM 723 O O . LEU A 1 89 ? 9.248 -1.984 -3.096 1.00 98.75 89 LEU A O 1
ATOM 727 N N . PHE A 1 90 ? 7.957 -0.426 -2.126 1.00 98.56 90 PHE A N 1
ATOM 728 C CA . PHE A 1 90 ? 7.977 0.450 -3.298 1.00 98.56 90 PHE A CA 1
ATOM 729 C C . PHE A 1 90 ? 9.384 0.968 -3.597 1.00 98.56 90 PHE A C 1
ATOM 731 O O . PHE A 1 90 ? 9.817 0.902 -4.750 1.00 98.56 90 PHE A O 1
ATOM 738 N N . ALA A 1 91 ? 10.130 1.409 -2.584 1.00 98.38 91 ALA A N 1
ATOM 739 C CA . ALA A 1 91 ? 11.502 1.883 -2.744 1.00 98.38 91 ALA A CA 1
ATOM 740 C C . ALA A 1 91 ? 12.408 0.798 -3.348 1.00 98.38 91 ALA A C 1
ATOM 742 O O . ALA A 1 91 ? 13.127 1.051 -4.315 1.00 98.38 91 ALA A O 1
ATOM 743 N N . ARG A 1 92 ? 12.303 -0.439 -2.851 1.00 98.56 92 ARG A N 1
ATOM 744 C CA . ARG A 1 92 ? 13.054 -1.598 -3.354 1.00 98.56 92 ARG A CA 1
ATOM 745 C C . ARG A 1 92 ? 12.640 -2.032 -4.754 1.00 98.56 92 ARG A C 1
ATOM 747 O O . ARG A 1 92 ? 13.481 -2.538 -5.485 1.00 98.56 92 ARG A O 1
ATOM 754 N N . GLY A 1 93 ? 11.371 -1.868 -5.124 1.00 98.31 93 GLY A N 1
ATOM 755 C CA . GLY A 1 93 ? 10.850 -2.252 -6.439 1.00 98.31 93 GLY A CA 1
ATOM 756 C C . GLY A 1 93 ? 11.078 -1.210 -7.540 1.00 98.31 93 GLY A C 1
ATOM 757 O O . GLY A 1 93 ? 11.242 -1.566 -8.706 1.00 98.31 93 GLY A O 1
ATOM 758 N N . THR A 1 94 ? 11.149 0.076 -7.179 1.00 96.25 94 THR A N 1
ATOM 759 C CA . THR A 1 94 ? 11.269 1.219 -8.106 1.00 96.25 94 THR A CA 1
ATOM 760 C C . THR A 1 94 ? 12.417 1.123 -9.129 1.00 96.25 94 THR A C 1
ATOM 762 O O . THR A 1 94 ? 12.194 1.552 -10.266 1.00 96.25 94 THR A O 1
ATOM 765 N N . PRO A 1 95 ? 13.599 0.532 -8.834 1.00 97.88 95 PRO A N 1
ATOM 766 C CA . PRO A 1 95 ? 14.650 0.328 -9.835 1.00 97.88 95 PRO A CA 1
ATOM 767 C C . PRO A 1 95 ? 14.182 -0.371 -11.124 1.00 97.88 95 PRO A C 1
ATOM 769 O O . PRO A 1 95 ? 14.700 -0.063 -12.198 1.00 97.88 95 PRO A O 1
ATOM 772 N N . LEU A 1 96 ? 13.141 -1.219 -11.063 1.00 98.06 96 LEU A N 1
ATOM 773 C CA . LEU A 1 96 ? 12.572 -1.906 -12.232 1.00 98.06 96 LEU A CA 1
ATOM 774 C C . LEU A 1 96 ? 12.165 -0.947 -13.359 1.00 98.06 96 LEU A C 1
ATOM 776 O O . LEU A 1 96 ? 12.293 -1.287 -14.533 1.00 98.06 96 LEU A O 1
ATOM 780 N N . ILE A 1 97 ? 11.723 0.268 -13.018 1.00 95.94 97 ILE A N 1
ATOM 781 C CA . ILE A 1 97 ? 11.305 1.307 -13.974 1.00 95.94 97 ILE A CA 1
ATOM 782 C C . ILE A 1 97 ? 12.440 1.636 -14.963 1.00 95.94 97 ILE A C 1
ATOM 784 O O . ILE A 1 97 ? 12.184 1.902 -16.140 1.00 95.94 97 ILE A O 1
ATOM 788 N N . GLY A 1 98 ? 13.699 1.592 -14.516 1.00 96.31 98 GLY A N 1
ATOM 789 C CA . GLY A 1 98 ? 14.874 1.832 -15.360 1.00 96.31 98 GLY A CA 1
ATOM 790 C C . GLY A 1 98 ? 15.299 0.630 -16.209 1.00 96.31 98 GLY A C 1
ATOM 791 O O . GLY A 1 98 ? 16.097 0.787 -17.127 1.00 96.31 98 GLY A O 1
ATOM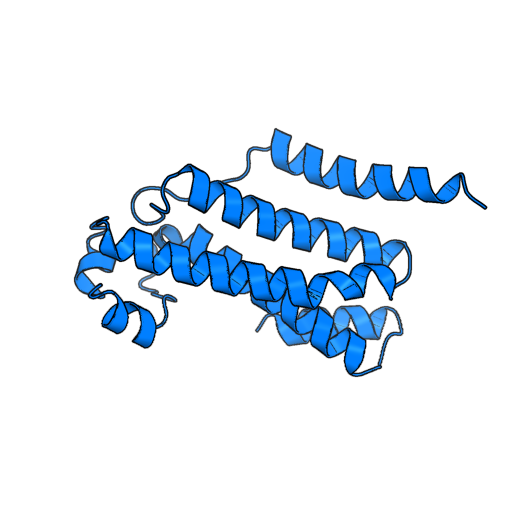 792 N N . MET A 1 99 ? 14.761 -0.558 -15.932 1.00 97.31 99 MET A N 1
ATOM 793 C CA . MET A 1 99 ? 15.215 -1.824 -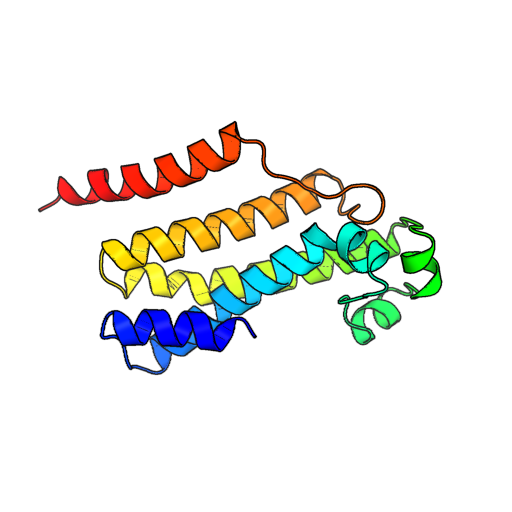16.516 1.00 97.31 99 MET A CA 1
ATOM 794 C C . MET A 1 99 ? 14.292 -2.362 -17.610 1.00 97.31 99 MET A C 1
ATOM 796 O O . MET A 1 99 ? 14.608 -3.388 -18.214 1.00 97.31 99 MET A O 1
ATOM 800 N N . VAL A 1 100 ? 13.157 -1.709 -17.853 1.00 96.75 100 VAL A N 1
ATOM 801 C CA . VAL A 1 100 ? 12.151 -2.121 -18.839 1.00 96.75 100 VAL A CA 1
ATOM 802 C C . VAL A 1 100 ? 11.991 -1.079 -19.946 1.00 96.75 100 VAL A C 1
ATOM 804 O O . VAL A 1 100 ? 12.429 0.074 -19.821 1.00 96.75 100 VAL A O 1
ATOM 807 N N . ASP A 1 101 ? 11.378 -1.499 -21.051 1.00 94.19 101 ASP A N 1
ATOM 808 C CA . ASP A 1 101 ? 11.054 -0.644 -22.182 1.00 94.19 101 ASP A CA 1
ATOM 809 C C . ASP A 1 101 ? 10.073 0.465 -21.790 1.00 94.19 101 ASP A C 1
ATOM 811 O O . ASP A 1 101 ? 9.473 0.464 -20.714 1.00 94.19 101 ASP A O 1
ATOM 815 N N . ARG A 1 102 ? 9.922 1.444 -22.682 1.00 90.81 102 ARG A N 1
ATOM 816 C CA . ARG A 1 102 ? 9.121 2.639 -22.418 1.00 90.81 102 ARG A CA 1
ATOM 817 C C . ARG A 1 102 ? 7.665 2.312 -22.094 1.00 90.81 102 ARG A C 1
ATOM 819 O O . ARG A 1 102 ? 7.132 2.933 -21.193 1.00 90.81 102 ARG A O 1
ATOM 826 N N . ARG A 1 103 ? 7.037 1.351 -22.775 1.00 88.38 103 ARG A N 1
ATOM 827 C CA . ARG A 1 103 ? 5.613 1.058 -22.569 1.00 88.38 103 ARG A CA 1
ATOM 828 C C . ARG A 1 103 ? 5.383 0.440 -21.190 1.00 88.38 103 ARG A C 1
ATOM 830 O O . ARG A 1 103 ? 4.540 0.915 -20.439 1.00 88.38 103 ARG A O 1
ATOM 837 N N . VAL A 1 10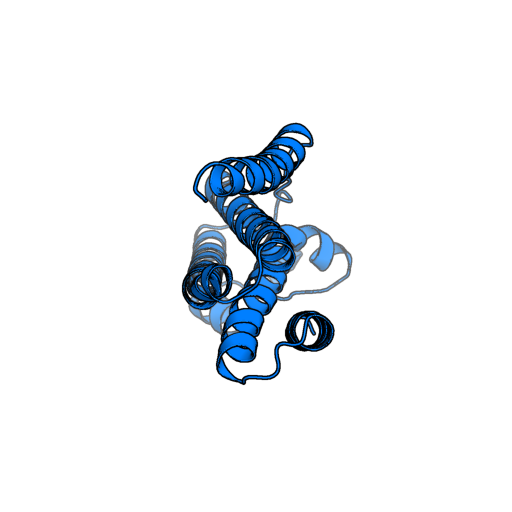4 ? 6.173 -0.573 -20.839 1.00 93.25 104 VAL A N 1
ATOM 838 C CA . VAL A 1 104 ? 6.067 -1.262 -19.542 1.00 93.25 104 VAL A CA 1
ATOM 839 C C . VAL A 1 104 ? 6.470 -0.334 -18.393 1.00 93.25 104 VAL A C 1
ATOM 841 O O . VAL A 1 104 ? 5.875 -0.360 -17.315 1.00 93.25 104 VAL A O 1
ATOM 844 N N . ARG A 1 105 ? 7.460 0.534 -18.625 1.00 94.31 105 ARG A N 1
ATOM 845 C CA . ARG A 1 105 ? 7.923 1.542 -17.665 1.00 94.31 105 ARG A CA 1
ATOM 846 C C . ARG A 1 105 ? 6.794 2.450 -17.190 1.00 94.31 105 ARG A C 1
ATOM 848 O O . ARG A 1 105 ? 6.701 2.706 -15.988 1.00 94.31 105 ARG A O 1
ATOM 855 N N . SER A 1 106 ? 5.973 2.946 -18.110 1.00 90.88 106 SER A N 1
ATOM 856 C CA . SER A 1 106 ? 4.881 3.880 -17.817 1.00 90.88 106 SER A CA 1
ATOM 857 C C . SER A 1 106 ? 3.814 3.241 -16.950 1.00 90.88 106 SER A C 1
ATOM 859 O O . SER A 1 106 ? 3.408 3.834 -15.950 1.00 90.88 106 SER A O 1
ATOM 861 N N . ASP A 1 107 ? 3.429 2.007 -17.281 1.00 92.56 107 ASP A N 1
ATOM 862 C CA . ASP A 1 107 ? 2.449 1.237 -16.518 1.00 92.56 107 ASP A CA 1
ATOM 863 C C . ASP A 1 107 ? 2.947 1.002 -15.086 1.00 92.56 107 ASP A C 1
ATOM 865 O O . ASP A 1 107 ? 2.268 1.344 -14.115 1.00 92.56 107 ASP A O 1
ATOM 869 N N . ILE A 1 108 ? 4.182 0.509 -14.932 1.00 94.56 108 ILE A N 1
ATOM 870 C CA . ILE A 1 108 ? 4.785 0.266 -13.613 1.00 94.56 108 ILE A CA 1
ATOM 871 C C . ILE A 1 108 ? 4.865 1.562 -12.799 1.00 94.56 108 ILE A C 1
ATOM 873 O O . ILE A 1 108 ? 4.522 1.574 -11.614 1.00 94.56 108 ILE A O 1
ATOM 877 N N . ARG A 1 109 ? 5.284 2.669 -13.422 1.00 94.19 109 ARG A N 1
ATOM 878 C CA . ARG A 1 109 ? 5.382 3.973 -12.758 1.00 94.19 109 ARG A CA 1
ATOM 879 C C . ARG A 1 109 ? 4.016 4.483 -12.310 1.00 94.19 109 ARG A C 1
ATOM 881 O O . ARG A 1 109 ? 3.904 4.983 -11.190 1.00 94.19 109 ARG A O 1
ATOM 888 N N . LEU A 1 110 ? 2.996 4.364 -13.159 1.00 93.75 110 LEU A N 1
ATOM 889 C CA . LEU A 1 110 ? 1.630 4.762 -12.834 1.00 93.75 110 LEU A CA 1
ATOM 890 C C . LEU A 1 110 ? 1.120 3.991 -11.615 1.00 93.75 110 LEU A C 1
ATOM 892 O O . LEU A 1 110 ? 0.620 4.608 -10.672 1.00 93.75 110 LEU A O 1
ATOM 896 N N . PHE A 1 111 ? 1.292 2.668 -11.597 1.00 94.25 111 PHE A N 1
ATOM 897 C CA . PHE A 1 111 ? 0.855 1.848 -10.471 1.00 94.25 111 PHE A CA 1
ATOM 898 C C . PHE A 1 111 ? 1.623 2.174 -9.190 1.00 94.25 111 PHE A C 1
ATOM 900 O O . PHE A 1 111 ? 0.989 2.464 -8.176 1.00 94.25 111 PHE A O 1
ATOM 907 N N . ALA A 1 112 ? 2.960 2.215 -9.231 1.00 95.62 112 ALA A N 1
ATOM 908 C CA . ALA A 1 112 ? 3.778 2.540 -8.061 1.00 95.62 112 ALA A CA 1
ATOM 909 C C . ALA A 1 112 ? 3.401 3.908 -7.463 1.00 95.62 112 ALA A C 1
ATOM 911 O O . ALA A 1 112 ? 3.173 4.025 -6.260 1.00 95.62 112 ALA A O 1
ATOM 912 N N . ARG A 1 113 ? 3.229 4.938 -8.306 1.00 94.94 113 ARG A N 1
ATOM 913 C CA . ARG A 1 113 ? 2.783 6.268 -7.857 1.00 94.94 113 ARG A CA 1
ATOM 914 C C . ARG A 1 113 ? 1.362 6.260 -7.303 1.00 94.94 113 ARG A C 1
ATOM 916 O O . ARG A 1 113 ? 1.089 6.980 -6.347 1.00 94.94 113 ARG A O 1
ATOM 923 N N . GLY A 1 114 ? 0.464 5.474 -7.893 1.00 95.50 114 GLY A N 1
ATOM 924 C CA . GLY A 1 114 ? -0.895 5.295 -7.389 1.00 95.50 114 GLY A CA 1
ATOM 925 C C . GLY A 1 114 ? -0.911 4.697 -5.982 1.00 95.50 114 GLY A C 1
ATOM 926 O O . GLY A 1 114 ? -1.584 5.237 -5.107 1.00 95.50 114 GLY A O 1
ATOM 927 N N . GLY A 1 115 ? -0.123 3.642 -5.752 1.00 96.50 115 GLY A N 1
ATOM 928 C CA . GLY A 1 115 ? 0.051 3.030 -4.433 1.00 96.50 115 GLY A CA 1
ATOM 929 C C . GLY A 1 115 ? 0.629 4.005 -3.405 1.00 96.50 115 GLY A C 1
ATOM 930 O O . GLY A 1 115 ? 0.040 4.201 -2.346 1.00 96.50 115 GLY A O 1
ATOM 931 N N . GLU A 1 116 ? 1.715 4.699 -3.747 1.00 97.38 116 GLU A N 1
ATOM 932 C CA . GLU A 1 116 ? 2.320 5.730 -2.887 1.00 97.38 116 GLU A CA 1
ATOM 933 C C . GLU A 1 116 ? 1.353 6.871 -2.542 1.00 97.38 116 GLU A C 1
ATOM 935 O O . GLU A 1 116 ? 1.340 7.385 -1.422 1.00 97.38 116 GLU A O 1
ATOM 940 N N . GLU A 1 117 ? 0.505 7.281 -3.485 1.00 96.94 117 GLU A N 1
ATOM 941 C CA . GLU A 1 117 ? -0.500 8.307 -3.224 1.00 96.94 117 GLU A CA 1
ATOM 942 C C . GLU A 1 117 ? -1.581 7.814 -2.250 1.00 96.94 117 GLU A C 1
ATOM 944 O O . GLU A 1 117 ? -2.014 8.580 -1.390 1.00 96.94 117 GLU A O 1
ATOM 949 N N . VAL A 1 118 ? -1.986 6.543 -2.331 1.00 97.38 118 VAL A N 1
ATOM 950 C CA . VAL A 1 118 ? -2.884 5.933 -1.336 1.00 97.38 118 VAL A CA 1
ATOM 951 C C . VAL A 1 118 ? -2.250 5.970 0.055 1.00 97.38 118 VAL A C 1
ATOM 953 O O . VAL A 1 118 ? -2.902 6.413 1.001 1.00 97.38 118 VAL A O 1
ATOM 956 N N . LEU A 1 119 ? -0.968 5.608 0.178 1.00 98.50 119 LEU A N 1
ATOM 957 C CA . LEU A 1 119 ? -0.239 5.686 1.449 1.00 98.50 119 LEU A CA 1
ATOM 958 C C . LEU A 1 119 ? -0.178 7.121 1.993 1.00 98.50 119 LEU A C 1
ATOM 960 O O . LEU A 1 119 ? -0.392 7.342 3.184 1.00 98.50 119 LEU A O 1
ATOM 964 N N . ARG A 1 120 ? 0.047 8.119 1.129 1.00 98.25 120 ARG A N 1
ATOM 965 C CA . ARG A 1 120 ? 0.001 9.537 1.529 1.00 98.25 120 ARG A CA 1
ATOM 966 C C . ARG A 1 120 ? -1.386 9.979 1.982 1.00 98.25 120 ARG A C 1
ATOM 968 O O . ARG A 1 120 ? -1.486 10.803 2.884 1.00 98.25 120 ARG A O 1
ATOM 975 N N . LEU A 1 121 ? -2.460 9.477 1.374 1.00 97.62 121 LEU A N 1
ATOM 976 C CA . LEU A 1 121 ? -3.819 9.789 1.826 1.00 97.62 121 LEU A CA 1
ATOM 977 C C . LEU A 1 121 ? -4.106 9.204 3.210 1.00 97.62 121 LEU A C 1
ATOM 979 O O . LEU A 1 121 ? -4.684 9.908 4.033 1.00 97.62 121 LEU A O 1
ATOM 983 N N . ILE A 1 122 ? -3.667 7.967 3.466 1.00 98.31 122 ILE A N 1
ATOM 984 C CA . ILE A 1 122 ? -3.752 7.330 4.789 1.00 98.31 122 ILE A CA 1
ATOM 985 C C . ILE A 1 122 ? -3.028 8.190 5.834 1.00 98.31 122 ILE A C 1
ATOM 987 O O . ILE A 1 122 ? -3.604 8.537 6.862 1.00 98.31 122 ILE A O 1
AT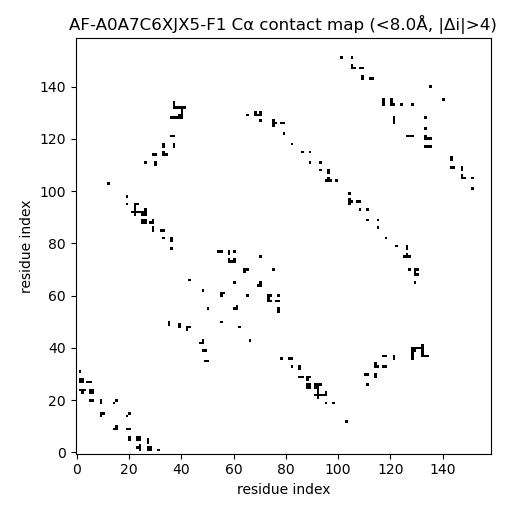OM 991 N N . GLU A 1 123 ? -1.792 8.599 5.552 1.00 98.44 123 GLU A N 1
ATOM 992 C CA . GLU A 1 123 ? -1.011 9.458 6.448 1.00 98.44 123 GLU A CA 1
ATOM 993 C C . GLU A 1 123 ? -1.682 10.822 6.686 1.00 98.44 123 GLU A C 1
ATOM 995 O O . GLU A 1 123 ? -1.804 11.268 7.825 1.00 98.44 123 GLU A O 1
ATOM 1000 N N . ARG A 1 124 ? -2.192 11.470 5.630 1.00 97.56 124 ARG A N 1
ATOM 1001 C CA . ARG A 1 124 ? -2.852 12.786 5.723 1.00 97.56 124 ARG A CA 1
ATOM 1002 C C . ARG A 1 124 ? -4.130 12.786 6.554 1.00 97.56 124 ARG A C 1
ATOM 1004 O O . ARG A 1 124 ? -4.496 13.842 7.063 1.00 97.56 124 ARG A O 1
ATOM 1011 N N . GLN A 1 125 ? -4.816 11.651 6.666 1.00 97.12 125 GLN A N 1
ATOM 1012 C CA . GLN A 1 125 ? -5.983 11.506 7.540 1.00 97.12 125 GLN A CA 1
ATOM 1013 C C . GLN A 1 125 ? -5.615 10.982 8.938 1.00 97.12 125 GLN A C 1
ATOM 1015 O O . GLN A 1 125 ? -6.482 10.510 9.663 1.00 97.12 125 GLN A O 1
ATOM 1020 N N . GLY A 1 126 ? -4.335 11.051 9.322 1.00 98.06 126 GLY A N 1
ATOM 1021 C CA . GLY A 1 126 ? -3.878 10.637 10.647 1.00 98.06 126 GLY A CA 1
ATOM 1022 C C . GLY A 1 126 ? -3.890 9.124 10.852 1.00 98.06 126 GLY A C 1
ATOM 1023 O O . GLY A 1 126 ? -3.982 8.675 11.989 1.00 98.06 126 GLY A O 1
ATOM 1024 N N . TYR A 1 127 ? -3.788 8.345 9.769 1.00 98.62 127 TYR A N 1
ATOM 1025 C CA . TYR A 1 127 ? -3.827 6.878 9.768 1.00 98.62 127 TYR A CA 1
ATOM 1026 C C . TYR A 1 127 ? -5.177 6.265 10.177 1.00 98.62 127 TYR A C 1
ATOM 1028 O O . TYR A 1 127 ? -5.282 5.047 10.323 1.00 98.62 127 TYR A O 1
ATOM 1036 N N . ASP A 1 128 ? -6.230 7.076 10.312 1.00 98.06 128 ASP A N 1
ATOM 1037 C CA . ASP A 1 128 ? -7.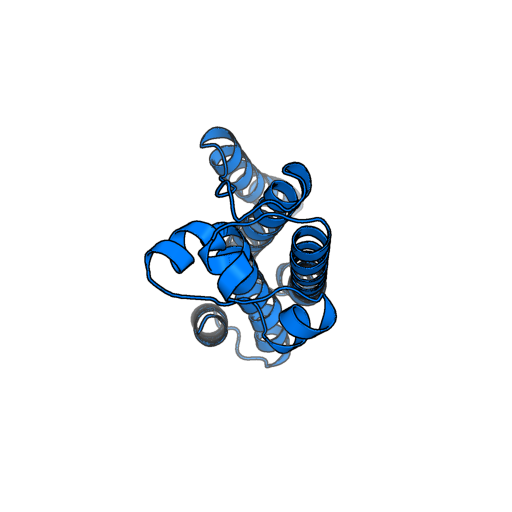568 6.583 10.626 1.00 98.06 128 ASP A CA 1
ATOM 1038 C C . ASP A 1 128 ? -8.230 5.961 9.395 1.00 98.06 128 ASP A C 1
ATOM 1040 O O . ASP A 1 128 ? -8.883 6.635 8.603 1.00 98.06 128 ASP A O 1
ATOM 1044 N N . VAL A 1 129 ? -8.036 4.656 9.225 1.00 97.62 129 VAL A N 1
ATOM 1045 C CA . VAL A 1 129 ? -8.665 3.839 8.176 1.00 97.62 129 VAL A CA 1
ATOM 1046 C C . VAL A 1 129 ? -9.848 3.012 8.697 1.00 97.62 129 VAL A C 1
ATOM 1048 O O . VAL A 1 129 ? -10.405 2.217 7.942 1.00 97.62 129 VAL A O 1
ATOM 1051 N N . LEU A 1 130 ? -10.241 3.196 9.967 1.00 96.00 130 LEU A N 1
ATOM 1052 C CA . LEU A 1 130 ? -11.378 2.512 10.607 1.00 96.00 130 LEU A CA 1
ATOM 1053 C C . LEU A 1 130 ? -12.667 3.320 10.520 1.00 96.00 130 LEU A C 1
ATOM 1055 O O . LEU A 1 130 ? -13.748 2.744 10.393 1.00 96.00 130 LEU A O 1
ATOM 1059 N N . THR A 1 131 ? -12.574 4.646 10.588 1.00 93.81 131 THR A N 1
ATOM 1060 C CA . THR A 1 131 ? -13.757 5.509 10.490 1.00 93.81 131 THR A CA 1
ATOM 1061 C C . THR A 1 131 ? -14.028 5.921 9.049 1.00 93.81 131 THR A C 1
ATOM 1063 O O . THR A 1 131 ? -15.183 6.100 8.653 1.00 93.81 131 THR A O 1
ATOM 1066 N N . ARG A 1 132 ? -12.972 6.041 8.233 1.00 93.12 132 ARG A N 1
ATOM 1067 C CA . ARG A 1 132 ? -13.069 6.553 6.868 1.00 93.12 132 ARG A CA 1
ATOM 1068 C C . ARG A 1 132 ? -12.093 5.882 5.911 1.00 93.12 132 ARG A C 1
ATOM 1070 O O . ARG A 1 132 ? -10.878 5.926 6.076 1.00 93.12 132 ARG A O 1
ATOM 1077 N N . ARG A 1 133 ? -12.637 5.388 4.800 1.00 95.50 133 ARG A N 1
ATOM 1078 C CA . ARG A 1 133 ? -11.850 4.915 3.659 1.00 95.50 133 ARG A CA 1
ATOM 1079 C C . ARG A 1 133 ? -11.114 6.082 2.967 1.00 95.50 133 ARG A C 1
ATOM 1081 O O . ARG A 1 133 ? -11.787 6.985 2.449 1.00 95.50 133 ARG A O 1
ATOM 1088 N N . PRO A 1 134 ? -9.771 6.067 2.866 1.00 93.12 134 PRO A N 1
ATOM 1089 C CA . PRO A 1 134 ? -9.041 7.039 2.062 1.00 93.12 134 PRO A CA 1
ATOM 1090 C C . PRO A 1 134 ? -9.351 6.811 0.582 1.00 93.12 134 PRO A C 1
ATOM 1092 O O . PRO A 1 134 ? -9.358 5.682 0.093 1.00 93.12 134 PRO A O 1
ATOM 1095 N N . SER A 1 135 ? -9.615 7.876 -0.174 1.00 89.25 135 SER A N 1
ATOM 1096 C CA . SER A 1 135 ? -9.934 7.751 -1.600 1.00 89.25 135 SER A CA 1
ATOM 1097 C C . SER A 1 135 ? -9.335 8.871 -2.438 1.00 89.25 135 SER A C 1
ATOM 1099 O O . SER A 1 135 ? -9.305 10.038 -2.051 1.00 89.25 135 SER A O 1
ATOM 1101 N N . LEU A 1 136 ? -8.856 8.495 -3.623 1.00 85.69 136 LEU A N 1
ATOM 1102 C CA . LEU A 1 136 ? -8.349 9.433 -4.615 1.00 85.69 136 LEU A CA 1
ATOM 1103 C C . LEU A 1 136 ? -9.508 10.142 -5.314 1.00 85.69 136 LEU A C 1
ATOM 1105 O O . LEU A 1 136 ? -10.391 9.485 -5.878 1.00 85.69 136 LEU A O 1
ATOM 1109 N N . SER A 1 137 ? -9.457 11.475 -5.358 1.00 86.00 137 SER A N 1
ATOM 1110 C CA . SER A 1 137 ? -10.382 12.262 -6.175 1.00 86.00 137 SER A CA 1
ATOM 1111 C C . SER A 1 137 ? -10.196 11.946 -7.662 1.00 86.00 137 SER A C 1
ATOM 1113 O O . SER A 1 137 ? -9.108 11.569 -8.109 1.00 86.00 137 SER A O 1
ATOM 1115 N N . ARG A 1 138 ? -11.254 12.129 -8.462 1.00 84.31 138 ARG A N 1
ATOM 1116 C CA . ARG A 1 138 ? -11.188 11.926 -9.921 1.00 84.31 138 ARG A CA 1
ATOM 1117 C C . ARG A 1 138 ? -10.095 12.787 -10.562 1.00 84.31 138 ARG A C 1
ATOM 1119 O O . ARG A 1 138 ? -9.336 12.285 -11.384 1.00 84.31 138 ARG A O 1
ATOM 1126 N N . ALA A 1 139 ? -9.962 14.037 -10.115 1.00 82.12 139 ALA A N 1
ATOM 1127 C CA . ALA A 1 139 ? -8.916 14.949 -10.569 1.00 82.12 139 ALA A CA 1
ATOM 1128 C C . ALA A 1 139 ? -7.507 14.424 -10.249 1.00 82.12 139 ALA A C 1
ATOM 1130 O O . ALA A 1 139 ? -6.626 14.466 -11.102 1.00 82.12 139 ALA A O 1
ATOM 1131 N N . ARG A 1 140 ? -7.291 13.863 -9.049 1.00 85.12 140 ARG A N 1
ATOM 1132 C CA . ARG A 1 140 ? -5.988 13.297 -8.673 1.00 85.12 140 ARG A CA 1
ATOM 1133 C C . ARG A 1 140 ? -5.643 12.058 -9.497 1.00 85.12 140 ARG A C 1
ATOM 1135 O O . ARG A 1 140 ? -4.505 11.933 -9.935 1.00 85.12 140 ARG A O 1
ATOM 1142 N N . LYS A 1 141 ? -6.622 11.184 -9.766 1.00 82.94 141 LYS A N 1
ATOM 1143 C CA . LYS A 1 141 ? -6.444 10.036 -10.674 1.00 82.94 141 LYS A CA 1
ATOM 1144 C C . LYS A 1 141 ? -6.055 10.494 -12.083 1.00 82.94 141 LYS A C 1
ATOM 1146 O O . LYS A 1 141 ? -5.095 9.974 -12.640 1.00 82.94 141 LYS A O 1
ATOM 1151 N N . ALA A 1 142 ? -6.747 11.500 -12.621 1.00 81.81 142 ALA A N 1
ATOM 1152 C CA . ALA A 1 142 ? -6.433 12.071 -13.930 1.00 81.81 142 ALA A CA 1
ATOM 1153 C C . ALA A 1 142 ? -5.024 12.687 -13.972 1.00 81.81 142 ALA A C 1
ATOM 1155 O O . ALA A 1 142 ? -4.284 12.441 -14.918 1.00 81.81 142 ALA A O 1
ATOM 1156 N N . ALA A 1 143 ? -4.619 13.415 -12.926 1.00 85.19 143 ALA A N 1
ATOM 1157 C CA . ALA A 1 143 ? -3.277 13.986 -12.823 1.00 85.19 143 ALA A CA 1
ATOM 1158 C C . ALA A 1 143 ? -2.172 12.914 -12.788 1.00 85.19 143 ALA A C 1
ATOM 1160 O O . ALA A 1 143 ? -1.131 13.096 -13.414 1.00 85.19 143 ALA A O 1
ATOM 1161 N N . LEU A 1 144 ? -2.393 11.784 -12.102 1.00 84.25 144 LEU A N 1
ATOM 1162 C CA . LEU A 1 144 ? -1.445 10.662 -12.088 1.00 84.25 144 LEU A CA 1
ATOM 1163 C C . LEU A 1 144 ? -1.284 10.033 -13.479 1.00 84.25 144 LEU A C 1
ATOM 1165 O O . LEU A 1 144 ? -0.158 9.792 -13.909 1.00 84.25 144 LEU A O 1
ATOM 1169 N N . ILE A 1 145 ? -2.396 9.820 -14.191 1.00 85.31 145 ILE A N 1
ATOM 1170 C CA . ILE A 1 145 ? -2.392 9.291 -15.563 1.00 85.31 145 ILE A CA 1
ATOM 1171 C C . ILE A 1 145 ? -1.686 10.269 -16.510 1.00 85.31 145 ILE A C 1
ATOM 1173 O O . ILE A 1 145 ? -0.782 9.873 -17.241 1.00 85.31 145 ILE A O 1
ATOM 1177 N N . ALA A 1 146 ? -2.044 11.555 -16.462 1.00 82.50 146 ALA A N 1
ATOM 1178 C CA . ALA A 1 146 ? -1.429 12.586 -17.294 1.00 82.50 146 ALA A CA 1
ATOM 1179 C C . ALA A 1 146 ? 0.079 12.711 -17.027 1.00 82.50 146 ALA A C 1
ATOM 1181 O O . ALA A 1 146 ? 0.860 12.785 -17.970 1.00 82.50 146 ALA A O 1
ATOM 1182 N N . GLY A 1 147 ? 0.504 12.674 -15.759 1.00 82.38 147 GLY A N 1
ATOM 1183 C CA . GLY A 1 147 ? 1.920 12.704 -15.392 1.00 82.38 147 GLY A CA 1
ATOM 1184 C C . GLY A 1 147 ? 2.706 11.501 -15.919 1.00 82.38 147 GLY A C 1
ATOM 1185 O O . GLY A 1 147 ? 3.829 11.673 -16.383 1.00 82.38 147 GLY A O 1
ATOM 1186 N N . ALA A 1 148 ? 2.118 10.299 -15.905 1.00 80.94 148 ALA A N 1
ATOM 1187 C CA . ALA A 1 148 ? 2.752 9.115 -16.489 1.00 80.94 148 ALA A CA 1
ATOM 1188 C C . ALA A 1 148 ? 2.938 9.257 -18.014 1.00 80.94 148 ALA A C 1
ATOM 1190 O O . ALA A 1 148 ? 4.015 8.966 -18.524 1.00 80.94 148 ALA A O 1
ATOM 1191 N N . LEU A 1 149 ? 1.930 9.782 -18.721 1.00 77.81 149 LEU A N 1
ATOM 1192 C CA . LEU A 1 149 ? 1.964 9.972 -20.178 1.00 77.81 149 LEU A CA 1
ATOM 1193 C C . LEU A 1 149 ? 2.881 11.126 -20.627 1.00 77.81 149 LEU A C 1
ATOM 1195 O O . LEU A 1 149 ? 3.553 11.023 -21.650 1.00 77.81 149 LEU A O 1
ATOM 1199 N N . LEU A 1 150 ? 2.928 12.239 -19.890 1.00 77.00 150 LEU A N 1
ATOM 1200 C CA . LEU A 1 150 ? 3.768 13.395 -20.241 1.00 77.00 150 LEU A CA 1
ATOM 1201 C C . LEU A 1 150 ? 5.263 13.093 -20.092 1.00 77.00 150 LEU A C 1
ATOM 1203 O O . LEU A 1 150 ? 6.069 13.531 -20.912 1.00 77.00 150 LEU A O 1
ATOM 1207 N N . GLU A 1 151 ? 5.640 12.310 -19.081 1.00 70.31 151 GLU A N 1
ATOM 1208 C CA . GLU A 1 151 ? 7.026 11.870 -18.892 1.00 70.31 151 GLU A CA 1
ATOM 1209 C C . GLU A 1 151 ? 7.495 10.926 -20.001 1.00 70.31 151 GLU A C 1
ATOM 1211 O O . GLU A 1 151 ? 8.686 10.897 -20.320 1.00 70.31 151 GLU A O 1
ATOM 1216 N N . ASP A 1 152 ? 6.571 10.206 -20.640 1.00 66.06 152 ASP A N 1
ATOM 1217 C CA . ASP A 1 152 ? 6.892 9.465 -21.849 1.00 66.06 152 ASP A CA 1
ATOM 1218 C C . ASP A 1 152 ? 7.231 10.404 -22.993 1.00 66.06 152 ASP A C 1
ATOM 1220 O O . ASP A 1 152 ? 8.178 10.138 -23.729 1.00 66.06 152 ASP A O 1
ATOM 1224 N N . ILE A 1 153 ? 6.471 11.482 -23.178 1.00 60.81 153 ILE A N 1
ATOM 1225 C CA . ILE A 1 153 ? 6.670 12.433 -24.281 1.00 60.81 153 ILE A CA 1
ATOM 1226 C C . ILE A 1 153 ? 7.994 13.197 -24.106 1.00 60.81 153 ILE A C 1
ATOM 1228 O O . ILE A 1 153 ? 8.744 13.336 -25.071 1.00 60.81 153 ILE A O 1
ATOM 1232 N N . GLY A 1 154 ? 8.338 13.602 -22.878 1.00 54.50 154 GLY A N 1
ATOM 1233 C CA . GLY A 1 154 ? 9.577 14.334 -22.578 1.00 54.50 154 GLY A CA 1
ATOM 1234 C C . GLY A 1 154 ? 10.871 13.556 -22.860 1.00 54.50 154 GLY A C 1
ATOM 1235 O O . GLY A 1 154 ? 11.872 14.155 -23.239 1.00 54.50 154 GLY A O 1
ATOM 1236 N N . PHE A 1 155 ? 10.856 12.223 -22.759 1.00 50.53 155 PHE A N 1
ATOM 1237 C CA . PHE A 1 155 ? 12.019 11.376 -23.078 1.00 50.53 155 PHE A CA 1
ATOM 1238 C C . PHE A 1 155 ? 12.141 11.032 -24.575 1.00 50.53 155 PHE A C 1
ATOM 1240 O O . PHE A 1 155 ? 13.139 10.450 -24.994 1.00 50.53 155 PHE A O 1
ATOM 1247 N N . GLY A 1 156 ? 11.131 11.370 -25.387 1.00 42.03 156 GLY A N 1
ATOM 1248 C CA . GLY A 1 156 ? 11.154 11.204 -26.844 1.00 42.03 156 GLY A CA 1
ATOM 1249 C C . GLY A 1 156 ? 11.832 12.352 -27.598 1.00 42.03 156 GLY A C 1
ATOM 1250 O O . GLY A 1 156 ? 12.167 12.176 -28.761 1.00 42.03 156 GLY A O 1
ATOM 1251 N N . ALA A 1 157 ? 12.052 13.500 -26.947 1.00 41.41 157 ALA A N 1
ATOM 1252 C CA . ALA A 1 157 ? 12.730 14.665 -27.528 1.00 41.41 157 ALA A CA 1
ATOM 1253 C C . ALA A 1 157 ? 14.259 14.662 -27.313 1.00 41.41 157 ALA A C 1
ATOM 1255 O O . ALA A 1 157 ? 14.951 15.550 -27.800 1.00 41.41 157 ALA A O 1
ATOM 1256 N N . ALA A 1 158 ? 14.784 13.671 -26.585 1.00 4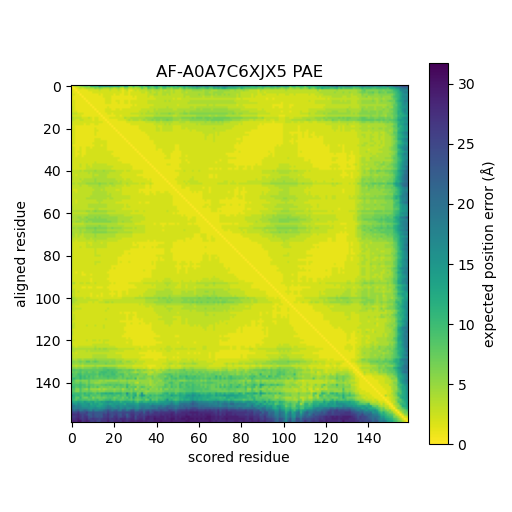0.91 158 ALA A N 1
ATOM 1257 C CA . ALA A 1 158 ? 16.211 13.454 -26.366 1.00 40.91 158 ALA A CA 1
ATOM 1258 C C . ALA A 1 158 ? 16.655 12.148 -27.046 1.00 40.91 158 ALA A C 1
ATOM 1260 O O . ALA A 1 158 ? 17.019 11.173 -26.385 1.00 40.91 158 ALA A O 1
ATOM 1261 N N . LYS A 1 159 ? 16.559 12.106 -28.375 1.00 36.62 159 LYS A N 1
ATOM 1262 C CA . LYS A 1 159 ? 17.275 11.156 -29.228 1.00 36.62 159 LYS A CA 1
ATOM 1263 C C . LYS A 1 159 ? 17.451 11.730 -30.622 1.00 36.62 159 LYS A C 1
ATOM 1265 O O . LYS A 1 159 ? 16.481 12.350 -31.107 1.00 36.62 159 LYS A O 1
#